Protein AF-A0A2P1BNZ2-F1 (afdb_monomer_lite)

Structure (mmCIF, N/CA/C/O backbone):
data_AF-A0A2P1BNZ2-F1
#
_entry.id   AF-A0A2P1BNZ2-F1
#
loop_
_atom_site.group_PDB
_atom_site.id
_atom_site.type_symbol
_atom_site.label_atom_id
_atom_site.label_alt_id
_atom_site.label_comp_id
_atom_site.label_asym_id
_atom_site.label_entity_id
_atom_site.label_seq_id
_atom_site.pdbx_PDB_ins_code
_atom_site.Cartn_x
_atom_site.Cartn_y
_atom_site.Cartn_z
_atom_site.occupancy
_atom_site.B_iso_or_equiv
_atom_site.auth_seq_id
_atom_site.auth_comp_id
_atom_site.auth_asym_id
_atom_site.auth_atom_id
_atom_site.pdbx_PDB_model_num
ATOM 1 N N . MET A 1 1 ? 47.177 6.644 -13.655 1.00 40.16 1 MET A N 1
ATOM 2 C CA . MET A 1 1 ? 46.789 5.335 -13.081 1.00 40.16 1 MET A CA 1
ATOM 3 C C . MET A 1 1 ? 45.396 4.970 -13.588 1.00 40.16 1 MET A C 1
ATOM 5 O O . MET A 1 1 ? 44.411 5.493 -13.084 1.00 40.16 1 MET A O 1
ATOM 9 N N . GLY A 1 2 ? 45.316 4.186 -14.669 1.00 40.31 2 GLY A N 1
ATOM 10 C CA . GLY A 1 2 ? 44.053 3.805 -15.317 1.00 40.31 2 GLY A CA 1
ATOM 11 C C . GLY A 1 2 ? 43.398 2.615 -14.615 1.00 40.31 2 GLY A C 1
ATOM 12 O O . GLY A 1 2 ? 44.075 1.645 -14.288 1.00 40.31 2 GLY A O 1
ATOM 13 N N . LYS A 1 3 ? 42.091 2.700 -14.351 1.00 47.78 3 LYS A N 1
ATOM 14 C CA . LYS A 1 3 ? 41.310 1.620 -13.727 1.00 47.78 3 LYS A CA 1
ATOM 15 C C . LYS A 1 3 ? 41.320 0.377 -14.636 1.00 47.78 3 LYS A C 1
ATOM 17 O O . LYS A 1 3 ? 41.052 0.537 -15.828 1.00 47.78 3 LYS A O 1
ATOM 22 N N . PRO A 1 4 ? 41.584 -0.842 -14.126 1.00 46.69 4 PRO A N 1
ATOM 23 C CA . PRO A 1 4 ? 41.516 -2.039 -14.953 1.00 46.69 4 PRO A CA 1
ATOM 24 C C . PRO A 1 4 ? 40.069 -2.275 -15.394 1.00 46.69 4 PRO A C 1
ATOM 26 O O . PRO A 1 4 ? 39.145 -2.330 -14.579 1.00 46.69 4 PRO A O 1
ATOM 29 N N . ALA A 1 5 ? 39.889 -2.364 -16.711 1.00 51.44 5 ALA A N 1
ATOM 30 C CA . ALA A 1 5 ? 38.624 -2.673 -17.351 1.00 51.44 5 ALA A CA 1
ATOM 31 C C . ALA A 1 5 ? 38.083 -4.008 -16.823 1.00 51.44 5 ALA A C 1
ATOM 33 O O . ALA A 1 5 ? 38.819 -4.990 -16.717 1.00 51.44 5 ALA A O 1
ATOM 34 N N . ALA A 1 6 ? 36.793 -4.020 -16.487 1.00 50.22 6 ALA A N 1
ATOM 35 C CA . ALA A 1 6 ? 36.084 -5.185 -15.984 1.00 50.22 6 ALA A CA 1
ATOM 36 C C . ALA A 1 6 ? 36.372 -6.414 -16.860 1.00 50.22 6 ALA A C 1
ATOM 38 O O . ALA A 1 6 ? 36.072 -6.420 -18.058 1.00 50.22 6 ALA A O 1
ATOM 39 N N . GLN A 1 7 ? 36.960 -7.450 -16.255 1.00 45.25 7 GLN A N 1
ATOM 40 C CA . GLN A 1 7 ? 37.124 -8.758 -16.878 1.00 45.25 7 GLN A CA 1
ATOM 41 C C . GLN A 1 7 ? 35.751 -9.242 -17.345 1.00 45.25 7 GLN A C 1
ATOM 43 O O . GLN A 1 7 ? 34.873 -9.554 -16.539 1.00 45.25 7 GLN A O 1
ATOM 48 N N . LYS A 1 8 ? 35.556 -9.269 -18.668 1.00 57.47 8 LYS A N 1
ATOM 49 C CA . LYS A 1 8 ? 34.388 -9.885 -19.292 1.00 57.47 8 LYS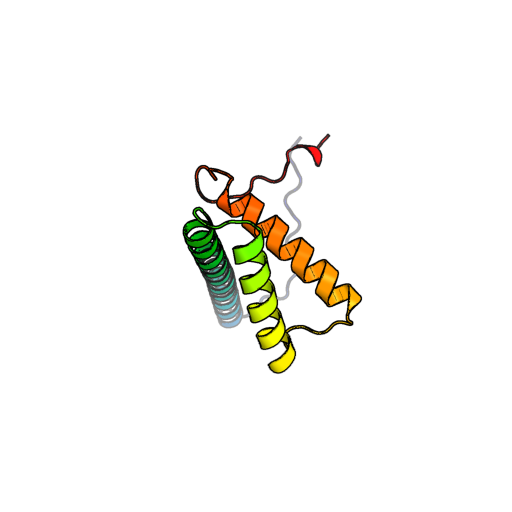 A CA 1
ATOM 50 C C . LYS A 1 8 ? 34.416 -11.355 -18.891 1.00 57.47 8 LYS A C 1
ATOM 52 O O . LYS A 1 8 ? 35.332 -12.082 -19.276 1.00 57.47 8 LYS A O 1
ATOM 57 N N . GLN A 1 9 ? 33.462 -11.757 -18.054 1.00 58.59 9 GLN A N 1
ATOM 58 C CA . GLN A 1 9 ? 33.284 -13.148 -17.648 1.00 58.59 9 GLN A CA 1
ATOM 59 C C . GLN A 1 9 ? 33.329 -14.025 -18.902 1.00 58.59 9 GLN A C 1
ATOM 61 O O . GLN A 1 9 ? 32.676 -13.705 -19.897 1.00 58.59 9 GLN A O 1
ATOM 66 N N . LYS A 1 10 ? 34.133 -15.093 -18.860 1.00 52.62 10 LYS A N 1
ATOM 67 C CA . LYS A 1 10 ? 34.275 -16.088 -19.931 1.00 52.62 10 LYS A CA 1
ATOM 68 C C . LYS A 1 10 ? 32.956 -16.855 -20.094 1.00 52.62 10 LYS A C 1
ATOM 70 O O . LYS A 1 10 ? 32.819 -17.988 -19.645 1.00 52.62 10 LYS A O 1
ATOM 75 N N . LEU A 1 11 ? 31.954 -16.201 -20.667 1.00 59.41 11 LEU A N 1
ATOM 76 C CA . LEU A 1 11 ? 30.672 -16.786 -21.028 1.00 59.41 11 LEU A CA 1
ATOM 77 C C . LEU A 1 11 ? 30.878 -17.560 -22.331 1.00 59.41 11 LEU A C 1
ATOM 79 O O . LEU A 1 11 ? 31.474 -17.031 -23.270 1.00 59.41 11 LEU A O 1
ATOM 83 N N . LYS A 1 12 ? 30.408 -18.813 -22.380 1.00 63.12 12 LYS A N 1
ATOM 84 C CA . LYS A 1 12 ? 30.316 -19.558 -23.643 1.00 63.12 12 LYS A CA 1
ATOM 85 C C . LYS A 1 12 ? 29.587 -18.670 -24.664 1.00 63.12 12 LYS A C 1
ATOM 87 O O . LYS A 1 12 ? 28.609 -18.033 -24.256 1.00 63.12 12 LYS A O 1
ATOM 92 N N . PRO A 1 13 ? 30.049 -18.589 -25.926 1.00 59.06 13 PRO A N 1
ATOM 93 C CA . PRO A 1 13 ? 29.348 -17.833 -26.953 1.00 59.06 13 PRO A CA 1
ATOM 94 C C . PRO A 1 13 ? 27.908 -18.331 -26.989 1.00 59.06 13 PRO A C 1
ATOM 96 O O . PRO A 1 13 ? 27.663 -19.511 -27.220 1.0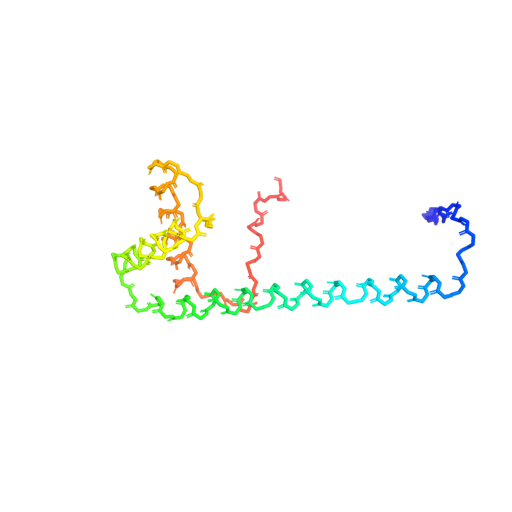0 59.06 13 PRO A O 1
ATOM 99 N N . LEU A 1 14 ? 26.978 -17.457 -26.624 1.00 65.94 14 LEU A N 1
ATOM 100 C CA . LEU A 1 14 ? 25.569 -17.740 -26.804 1.00 65.94 14 LEU A CA 1
ATOM 101 C C . LEU A 1 14 ? 25.256 -17.552 -28.282 1.00 65.94 14 LEU A C 1
ATOM 103 O O . LEU A 1 14 ? 25.714 -16.573 -28.876 1.00 65.94 14 LEU A O 1
ATOM 107 N N . GLU A 1 15 ? 24.448 -18.448 -28.837 1.00 75.56 15 GLU A N 1
ATOM 108 C CA . GLU A 1 15 ? 23.889 -18.261 -30.171 1.00 75.56 15 GLU A CA 1
ATOM 109 C C . GLU A 1 15 ? 23.118 -16.935 -30.247 1.00 75.56 15 GLU A C 1
ATOM 111 O O . GLU A 1 15 ? 22.530 -16.471 -29.259 1.00 75.56 15 GLU A O 1
ATOM 116 N N . MET A 1 16 ? 23.149 -16.300 -31.421 1.00 74.31 16 MET A N 1
ATOM 117 C CA . MET A 1 16 ? 22.616 -14.947 -31.634 1.00 74.31 16 MET A CA 1
ATOM 118 C C . MET A 1 16 ? 21.154 -14.828 -31.176 1.00 74.31 16 MET A C 1
ATOM 120 O O . MET A 1 16 ? 20.775 -13.853 -30.521 1.00 74.31 16 MET A O 1
ATOM 124 N N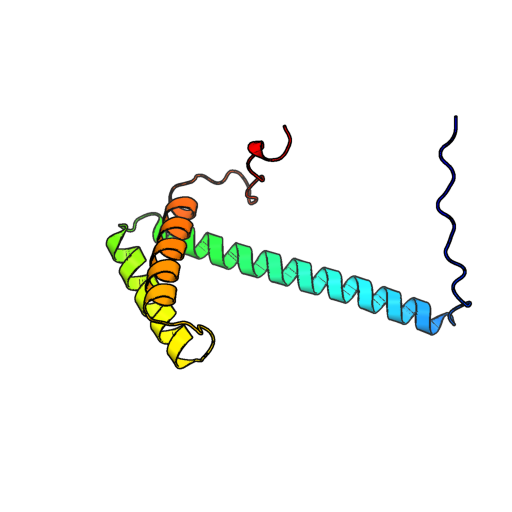 . ASP A 1 17 ? 20.359 -15.867 -31.422 1.00 82.06 17 ASP A N 1
ATOM 125 C CA . ASP A 1 17 ? 18.953 -15.941 -31.025 1.00 82.06 17 ASP A CA 1
ATOM 126 C C . ASP A 1 17 ? 18.763 -15.948 -29.503 1.00 82.06 17 ASP A C 1
ATOM 128 O O . ASP A 1 17 ? 17.835 -15.325 -28.977 1.00 82.06 17 ASP A O 1
ATOM 132 N N . GLU A 1 18 ? 19.672 -16.578 -28.755 1.00 83.44 18 GLU A N 1
ATOM 133 C CA . GLU A 1 18 ? 19.625 -16.573 -27.294 1.00 83.44 18 GLU A CA 1
ATOM 134 C C . GLU A 1 18 ? 19.999 -15.204 -26.714 1.00 83.44 18 GLU A C 1
ATOM 136 O O . GLU A 1 18 ? 19.422 -14.774 -25.706 1.00 83.44 18 GLU A O 1
ATOM 141 N N . LEU A 1 19 ? 20.938 -14.492 -27.348 1.00 86.69 19 LEU A N 1
ATOM 142 C CA . LEU A 1 19 ? 21.281 -13.116 -26.976 1.00 86.69 19 LEU A CA 1
ATOM 143 C C . LEU A 1 19 ? 20.097 -12.177 -27.216 1.00 86.69 19 LEU A C 1
ATOM 145 O O . LEU A 1 19 ? 19.741 -11.398 -26.325 1.00 86.69 19 LEU A O 1
ATOM 149 N N . ILE A 1 20 ? 19.438 -12.303 -28.369 1.00 85.19 20 ILE A N 1
ATOM 150 C CA . ILE A 1 20 ? 18.230 -11.544 -28.708 1.00 85.19 20 ILE A CA 1
ATOM 151 C C . ILE A 1 20 ? 17.113 -11.851 -27.697 1.00 85.19 20 ILE A C 1
ATOM 153 O O . ILE A 1 20 ? 16.509 -10.933 -27.132 1.00 85.19 20 ILE A O 1
ATOM 157 N N . ALA A 1 21 ? 16.874 -13.125 -27.376 1.00 89.69 21 ALA A N 1
ATOM 158 C CA . ALA A 1 21 ? 15.857 -13.528 -26.407 1.00 89.69 21 ALA A CA 1
ATOM 159 C C . ALA A 1 21 ? 16.137 -12.998 -24.987 1.00 89.69 21 ALA A C 1
ATOM 161 O O . ALA A 1 21 ? 15.214 -12.537 -24.299 1.00 89.69 21 ALA A O 1
ATOM 162 N N . LYS A 1 22 ? 17.400 -13.022 -24.536 1.00 88.44 22 LYS A N 1
ATOM 163 C CA . LYS A 1 22 ? 17.811 -12.464 -23.236 1.00 88.44 22 LYS A CA 1
ATOM 164 C C . LYS A 1 22 ? 17.651 -10.947 -23.192 1.00 88.44 22 LYS A C 1
ATOM 166 O O . LYS A 1 22 ? 17.124 -10.437 -22.202 1.00 88.44 22 LYS A O 1
ATOM 171 N N . ALA A 1 23 ? 18.018 -10.239 -24.259 1.00 89.31 23 ALA A N 1
ATOM 172 C CA . ALA A 1 23 ? 17.831 -8.793 -24.355 1.00 89.31 23 ALA A CA 1
ATOM 173 C C . ALA A 1 23 ? 16.342 -8.410 -24.256 1.00 89.31 23 ALA A C 1
ATOM 175 O O . ALA A 1 23 ? 15.963 -7.573 -23.432 1.00 89.31 23 ALA A O 1
ATOM 176 N N . TRP A 1 24 ? 15.466 -9.096 -24.997 1.00 91.88 24 TRP A N 1
ATOM 177 C CA . TRP A 1 24 ? 14.019 -8.868 -24.916 1.00 91.88 24 TRP A CA 1
ATOM 178 C C . TRP A 1 24 ? 13.418 -9.232 -23.559 1.00 91.88 24 TRP A C 1
ATOM 180 O O . TRP A 1 24 ? 12.462 -8.592 -23.110 1.00 91.88 24 TRP A O 1
ATOM 190 N N . ARG A 1 25 ? 13.934 -10.265 -22.882 1.00 91.75 25 ARG A N 1
ATOM 191 C CA . ARG A 1 25 ? 13.518 -10.598 -21.512 1.00 91.75 25 ARG A CA 1
ATOM 192 C C . ARG A 1 25 ? 13.890 -9.476 -20.547 1.00 91.75 25 ARG A C 1
ATOM 194 O O . ARG A 1 25 ? 13.014 -9.011 -19.824 1.00 91.75 25 ARG A O 1
ATOM 201 N N . PHE A 1 26 ? 15.133 -9.005 -20.608 1.00 91.00 26 PHE A N 1
ATOM 202 C CA . PHE A 1 26 ? 15.634 -7.927 -19.761 1.00 91.00 26 PHE A CA 1
ATOM 203 C C . PHE A 1 26 ? 14.798 -6.648 -19.905 1.00 91.00 26 PHE A C 1
ATOM 205 O O . PH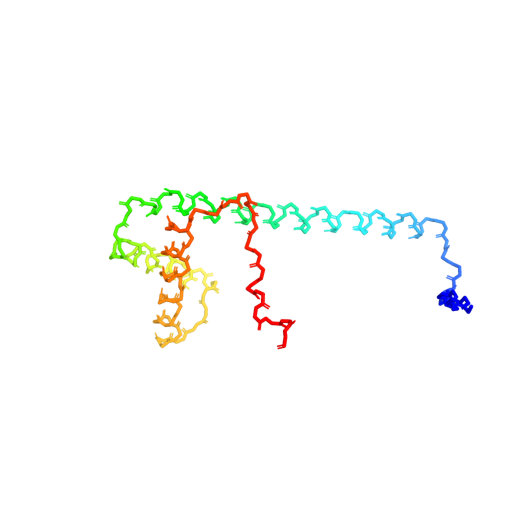E A 1 26 ? 14.300 -6.118 -18.913 1.00 91.00 26 PHE A O 1
ATOM 212 N N . VAL A 1 27 ? 14.561 -6.186 -21.138 1.00 92.38 27 VAL A N 1
ATOM 213 C CA . VAL A 1 27 ? 13.770 -4.968 -21.387 1.00 92.38 27 VAL A CA 1
ATOM 214 C C . VAL A 1 27 ? 12.335 -5.125 -20.881 1.00 92.38 27 VAL A C 1
ATOM 216 O O . VAL A 1 27 ? 11.823 -4.242 -20.190 1.00 92.38 27 VAL A O 1
ATOM 219 N N . ARG A 1 28 ? 11.682 -6.260 -21.167 1.00 92.56 28 ARG A N 1
ATOM 220 C CA . ARG A 1 28 ? 10.304 -6.506 -20.713 1.00 92.56 28 ARG A CA 1
ATOM 221 C C . ARG A 1 28 ? 10.197 -6.563 -19.198 1.00 92.56 28 ARG A C 1
ATOM 223 O O . ARG A 1 28 ? 9.232 -6.044 -18.645 1.00 92.56 28 ARG A O 1
ATOM 230 N N . GLU A 1 29 ? 11.156 -7.187 -18.529 1.00 90.12 29 GLU A N 1
ATOM 231 C CA . GLU A 1 29 ? 11.171 -7.289 -17.074 1.00 90.12 29 GLU A CA 1
ATOM 232 C C . GLU A 1 29 ? 11.348 -5.917 -16.421 1.00 90.12 29 GLU A C 1
ATOM 234 O O . GLU A 1 29 ? 10.538 -5.542 -15.573 1.00 90.12 29 GLU A O 1
ATOM 239 N N . ARG A 1 30 ? 12.307 -5.114 -16.898 1.00 90.25 30 ARG A N 1
ATOM 240 C CA . ARG A 1 30 ? 12.517 -3.736 -16.426 1.00 90.25 30 ARG A CA 1
ATOM 241 C C . ARG A 1 30 ? 11.314 -2.838 -16.689 1.00 90.25 30 ARG A C 1
ATOM 243 O O . ARG A 1 30 ? 10.932 -2.049 -15.828 1.00 90.25 30 ARG A O 1
ATOM 250 N N . PHE A 1 31 ? 10.685 -2.969 -17.855 1.00 89.69 31 PHE A N 1
ATOM 251 C CA . PHE A 1 31 ? 9.477 -2.214 -18.169 1.00 89.69 31 PHE A CA 1
ATOM 252 C C . PHE A 1 31 ? 8.320 -2.609 -17.246 1.00 89.69 31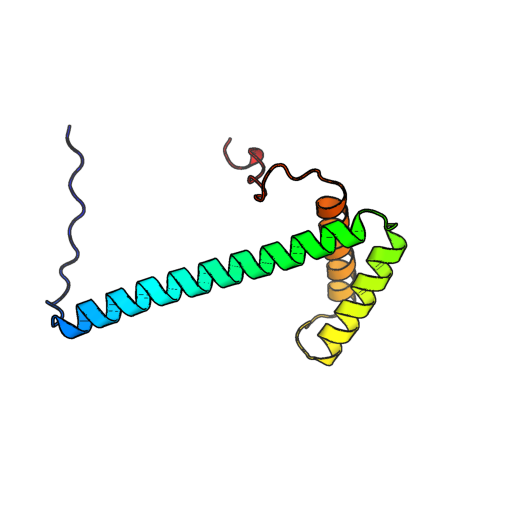 PHE A C 1
ATOM 254 O O . PHE A 1 31 ? 7.654 -1.741 -16.683 1.00 89.69 31 PHE A O 1
ATOM 261 N N . ARG A 1 32 ? 8.100 -3.914 -17.041 1.00 87.06 32 ARG A N 1
ATOM 262 C CA . ARG A 1 32 ? 7.057 -4.424 -16.141 1.00 87.06 32 ARG A CA 1
ATOM 263 C C . ARG A 1 32 ? 7.278 -3.961 -14.707 1.00 87.06 32 ARG A C 1
ATOM 265 O O . ARG A 1 32 ? 6.327 -3.472 -14.099 1.00 87.06 32 ARG A O 1
ATOM 272 N N . SER A 1 33 ? 8.500 -4.073 -14.186 1.00 80.44 33 SER A N 1
ATOM 273 C CA . SER A 1 33 ? 8.821 -3.644 -12.823 1.00 80.44 33 SER A CA 1
ATOM 274 C C . SER A 1 33 ? 8.600 -2.142 -12.658 1.00 80.44 33 SER A C 1
ATOM 276 O O . SER A 1 33 ? 7.887 -1.722 -11.750 1.00 80.44 33 SER A O 1
ATOM 278 N N . TYR A 1 34 ? 9.112 -1.340 -13.596 1.00 83.62 34 TYR A N 1
ATOM 279 C CA . TYR A 1 34 ? 8.970 0.112 -13.570 1.00 83.62 34 TYR A CA 1
ATOM 280 C C . TYR A 1 34 ? 7.502 0.551 -13.640 1.00 83.62 34 TYR A C 1
ATOM 282 O O . TYR A 1 34 ? 7.046 1.375 -12.849 1.00 83.62 34 TYR A O 1
ATOM 290 N N . GLN A 1 35 ? 6.718 -0.027 -14.553 1.00 84.81 35 GLN A N 1
ATOM 291 C CA . GLN A 1 35 ? 5.296 0.297 -14.675 1.00 84.81 35 GLN A CA 1
ATOM 292 C C . GLN A 1 35 ? 4.496 -0.143 -13.443 1.00 84.81 35 GLN A C 1
ATOM 294 O O . GLN A 1 35 ? 3.595 0.577 -13.006 1.00 84.81 35 GLN A O 1
ATOM 299 N N . ALA A 1 36 ? 4.816 -1.301 -12.858 1.00 83.06 36 ALA A N 1
ATOM 300 C CA . ALA A 1 36 ? 4.176 -1.774 -11.633 1.00 83.06 36 ALA A CA 1
ATOM 301 C C . ALA A 1 36 ? 4.450 -0.831 -10.451 1.00 83.06 36 ALA A C 1
ATOM 303 O O . ALA A 1 36 ? 3.519 -0.471 -9.725 1.00 83.06 36 ALA A O 1
ATOM 304 N N . GLU A 1 37 ? 5.695 -0.378 -10.306 1.00 80.81 37 GLU A N 1
ATOM 305 C CA . GLU A 1 37 ? 6.116 0.599 -9.303 1.00 80.81 37 GLU A CA 1
ATOM 306 C C . GLU A 1 37 ? 5.405 1.944 -9.515 1.00 80.81 37 GLU A C 1
ATOM 308 O O . GLU A 1 37 ? 4.750 2.464 -8.613 1.00 80.81 37 GLU A O 1
ATOM 313 N N . ARG A 1 38 ? 5.373 2.470 -10.744 1.00 80.88 38 ARG A N 1
ATOM 314 C CA . ARG A 1 38 ? 4.636 3.707 -11.062 1.00 80.88 38 ARG A CA 1
ATOM 315 C C . ARG A 1 38 ? 3.145 3.610 -10.739 1.00 80.88 38 ARG A C 1
ATOM 317 O O . ARG A 1 38 ? 2.578 4.544 -10.168 1.00 80.88 38 ARG A O 1
ATOM 324 N N . LYS A 1 39 ? 2.505 2.477 -11.047 1.00 84.81 39 LYS A N 1
ATOM 325 C CA . LYS A 1 39 ? 1.098 2.223 -10.696 1.00 84.81 39 LYS A CA 1
ATOM 326 C C . LYS A 1 39 ? 0.885 2.105 -9.186 1.00 84.81 39 LYS A C 1
ATOM 328 O O . LYS A 1 39 ? -0.155 2.537 -8.686 1.00 84.81 39 LYS A O 1
ATOM 333 N N . SER A 1 40 ? 1.813 1.504 -8.440 1.00 81.69 40 SER A N 1
ATOM 334 C CA . SER A 1 40 ? 1.717 1.433 -6.975 1.00 81.69 40 SER A CA 1
ATOM 335 C C . SER A 1 40 ? 1.833 2.833 -6.356 1.00 81.69 40 SER A C 1
ATOM 337 O O . SER A 1 40 ? 0.997 3.202 -5.530 1.00 81.69 40 SER A O 1
ATOM 339 N N . HIS A 1 41 ? 2.760 3.658 -6.850 1.00 81.81 41 HIS A N 1
ATOM 340 C CA . HIS A 1 41 ? 2.911 5.051 -6.436 1.00 81.81 41 HIS A CA 1
ATOM 341 C C . HIS A 1 41 ? 1.686 5.906 -6.756 1.00 81.81 41 HIS A C 1
ATOM 343 O O . HIS A 1 41 ? 1.240 6.665 -5.897 1.00 81.81 41 HIS A O 1
ATOM 349 N N . GLY A 1 42 ? 1.109 5.774 -7.955 1.00 84.81 42 GLY A N 1
ATOM 350 C CA . GLY A 1 42 ? -0.121 6.482 -8.325 1.00 84.81 42 GLY A CA 1
ATOM 351 C C . GLY A 1 42 ? -1.255 6.199 -7.339 1.00 84.81 42 GLY A C 1
ATOM 352 O O . GLY A 1 42 ? -1.843 7.123 -6.782 1.00 84.81 42 GLY A O 1
ATOM 353 N N . ARG A 1 43 ? -1.467 4.919 -7.006 1.00 85.75 43 ARG A N 1
ATOM 354 C CA . ARG A 1 43 ? -2.471 4.506 -6.013 1.00 85.75 43 ARG A CA 1
ATOM 355 C C . ARG A 1 43 ? -2.207 5.090 -4.622 1.00 85.75 43 ARG A C 1
ATOM 357 O O . ARG A 1 43 ? -3.156 5.522 -3.962 1.00 85.75 43 ARG A O 1
ATOM 364 N N . LYS A 1 44 ? -0.944 5.132 -4.175 1.00 85.62 44 LYS A N 1
ATOM 365 C CA . LYS A 1 44 ? -0.560 5.749 -2.891 1.00 85.62 44 LYS A CA 1
ATOM 366 C C . LYS A 1 44 ? -0.854 7.252 -2.880 1.00 85.62 44 LYS A C 1
ATOM 368 O O . LYS A 1 44 ? -1.470 7.734 -1.936 1.00 85.62 44 LYS A O 1
ATOM 373 N N . ARG A 1 45 ? -0.510 7.970 -3.954 1.00 83.19 45 ARG A N 1
ATOM 374 C CA . ARG A 1 45 ? -0.797 9.408 -4.102 1.00 83.19 45 ARG A CA 1
ATOM 375 C C . ARG A 1 45 ? -2.289 9.709 -4.123 1.00 83.19 45 ARG A C 1
ATOM 377 O O . ARG A 1 45 ? -2.726 10.642 -3.463 1.00 83.19 45 ARG A O 1
ATOM 384 N N . ASP A 1 46 ? -3.074 8.927 -4.851 1.00 86.94 46 ASP A N 1
ATOM 385 C CA . ASP A 1 46 ? -4.523 9.130 -4.905 1.00 86.94 46 ASP A CA 1
ATOM 386 C C . ASP A 1 46 ? -5.187 8.836 -3.562 1.00 86.94 46 ASP A C 1
ATOM 388 O O . ASP A 1 46 ? -6.167 9.478 -3.197 1.00 86.94 46 ASP A O 1
ATOM 392 N N . THR A 1 47 ? -4.649 7.881 -2.803 1.00 87.56 47 THR A N 1
ATOM 393 C CA . THR A 1 47 ? -5.085 7.633 -1.424 1.00 87.56 47 THR A CA 1
ATOM 394 C C . THR A 1 47 ? -4.748 8.827 -0.534 1.00 87.56 47 THR A C 1
ATOM 396 O O . THR A 1 47 ? -5.650 9.356 0.104 1.00 87.56 47 THR A O 1
ATOM 399 N N . ALA A 1 48 ? -3.506 9.318 -0.582 1.00 86.38 48 ALA A N 1
ATOM 400 C CA . ALA A 1 48 ? -3.063 10.484 0.180 1.00 86.38 48 ALA A CA 1
ATOM 401 C C . ALA A 1 48 ? -3.891 11.745 -0.126 1.00 86.38 48 ALA A C 1
ATOM 403 O O . ALA A 1 48 ? -4.348 12.414 0.791 1.00 86.38 48 ALA A O 1
ATOM 404 N N . ARG A 1 49 ? -4.188 12.022 -1.404 1.00 86.62 49 ARG A N 1
ATOM 405 C CA . ARG A 1 49 ? -5.069 13.136 -1.802 1.00 86.62 49 ARG A CA 1
ATOM 406 C C . ARG A 1 49 ? -6.466 13.031 -1.197 1.00 86.62 49 ARG A C 1
ATOM 408 O O . ARG A 1 49 ? -7.030 14.036 -0.793 1.00 86.62 49 ARG A O 1
ATOM 415 N N . ARG A 1 50 ? -7.038 11.823 -1.154 1.00 89.00 50 ARG A N 1
ATOM 416 C CA . ARG A 1 50 ? -8.358 11.595 -0.546 1.00 89.00 50 ARG A CA 1
ATOM 417 C C . ARG A 1 50 ? -8.319 11.688 0.978 1.00 89.00 50 ARG A C 1
ATOM 419 O O . ARG A 1 50 ? -9.347 11.985 1.576 1.00 89.00 50 ARG A O 1
ATOM 426 N N . ASP A 1 51 ? -7.183 11.362 1.583 1.00 89.88 51 ASP A N 1
ATOM 427 C CA . ASP A 1 51 ? -6.975 11.406 3.030 1.00 89.88 51 ASP A CA 1
ATOM 428 C C . ASP A 1 51 ? -6.611 12.823 3.524 1.00 89.88 51 ASP A C 1
ATOM 430 O O . ASP A 1 51 ? -6.806 13.098 4.702 1.00 89.88 51 ASP A O 1
ATOM 434 N N . ALA A 1 52 ? -6.218 13.744 2.628 1.00 87.75 52 ALA A N 1
ATOM 435 C CA . ALA A 1 52 ? -5.824 15.131 2.933 1.00 87.75 52 ALA A CA 1
ATOM 436 C C . ALA A 1 52 ? -6.824 15.904 3.801 1.00 87.75 52 ALA A C 1
ATOM 438 O O . ALA A 1 52 ? -6.420 16.668 4.674 1.00 87.75 52 ALA A O 1
ATOM 439 N N . SER A 1 53 ? -8.122 15.693 3.585 1.00 88.62 53 SER A N 1
ATOM 440 C CA . SER A 1 53 ? -9.189 16.355 4.340 1.00 88.62 53 SER A CA 1
ATOM 441 C C . SER A 1 53 ? -9.753 15.508 5.488 1.00 88.62 53 SER A C 1
ATOM 443 O O . SER A 1 53 ? -10.749 15.898 6.092 1.00 88.62 53 SER A O 1
ATOM 445 N N . ARG A 1 54 ? -9.200 14.318 5.755 1.00 90.50 54 ARG A N 1
ATOM 446 C CA . ARG A 1 54 ? -9.744 13.362 6.733 1.00 90.50 54 ARG A CA 1
ATOM 447 C C . ARG A 1 54 ? -9.050 13.473 8.081 1.00 90.50 54 ARG A C 1
ATOM 449 O O . ARG A 1 54 ? -7.857 13.761 8.170 1.00 90.50 54 ARG A O 1
ATOM 456 N N . GLN A 1 55 ? -9.790 13.166 9.143 1.00 92.50 55 GLN A N 1
ATOM 457 C CA . GLN A 1 55 ? -9.198 13.029 10.466 1.00 92.50 55 GLN A CA 1
ATOM 458 C C . GLN A 1 55 ? -8.545 11.654 10.645 1.00 92.50 55 GLN A C 1
ATOM 460 O O . GLN A 1 55 ? -8.851 10.683 9.947 1.00 92.50 55 GLN A O 1
ATOM 465 N N . ARG A 1 56 ? -7.652 11.555 11.638 1.00 90.06 56 ARG A N 1
ATOM 466 C CA . ARG A 1 56 ? -6.941 10.310 11.971 1.00 90.06 56 ARG A CA 1
ATOM 467 C C . ARG A 1 56 ? -7.909 9.148 12.228 1.00 90.06 56 ARG A C 1
ATOM 469 O O . ARG A 1 56 ? -7.651 8.039 11.773 1.00 90.06 56 ARG A O 1
ATOM 476 N N . HIS A 1 57 ? -9.018 9.409 12.923 1.00 93.94 57 HIS A N 1
ATOM 477 C CA . HIS A 1 57 ? -10.032 8.399 13.236 1.00 93.94 57 HIS A CA 1
ATOM 478 C C . HIS A 1 57 ? -10.704 7.820 11.976 1.00 93.94 57 HIS A C 1
ATOM 480 O O . HIS A 1 57 ? -10.871 6.603 11.859 1.00 93.94 57 HIS A O 1
ATOM 486 N N . ASP A 1 58 ? -11.014 8.665 10.989 1.00 93.94 58 ASP A N 1
ATOM 487 C CA . ASP A 1 58 ? -11.615 8.226 9.723 1.00 93.94 58 ASP A CA 1
ATOM 4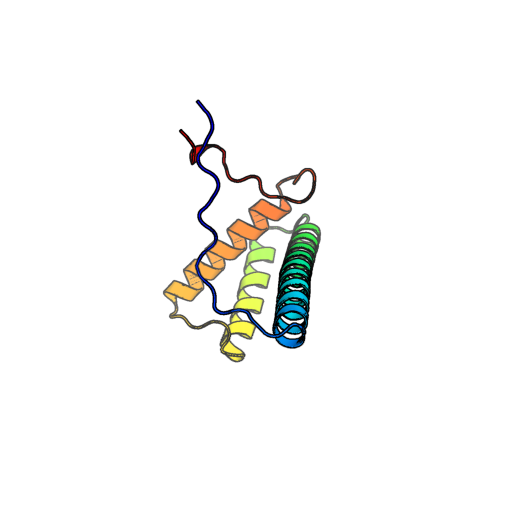88 C C . ASP A 1 58 ? -10.654 7.347 8.918 1.00 93.94 58 ASP A C 1
ATOM 490 O O . ASP A 1 58 ? -11.044 6.333 8.328 1.00 93.94 58 ASP A O 1
ATOM 494 N N . ILE A 1 59 ? -9.374 7.729 8.902 1.00 92.75 59 ILE A N 1
ATOM 495 C CA . ILE A 1 59 ? -8.310 6.967 8.242 1.00 92.75 59 ILE A CA 1
ATOM 496 C C . ILE A 1 59 ? -8.136 5.613 8.933 1.00 92.75 59 ILE A C 1
ATOM 498 O O . ILE A 1 59 ? -8.061 4.589 8.254 1.00 92.75 59 ILE A O 1
ATOM 502 N N . GLU A 1 60 ? -8.138 5.581 10.265 1.00 95.44 60 GLU A N 1
ATOM 503 C CA . GLU A 1 60 ? -8.046 4.350 11.049 1.00 95.44 60 GLU A CA 1
ATOM 504 C C . GLU A 1 60 ? -9.208 3.392 10.761 1.00 95.44 60 GLU A C 1
ATOM 506 O O . GLU A 1 60 ? -8.984 2.211 10.483 1.00 95.44 60 GLU A O 1
ATOM 511 N N . THR A 1 61 ? -10.438 3.902 10.719 1.00 95.94 61 THR A N 1
ATOM 512 C CA . THR A 1 61 ? -11.627 3.113 10.367 1.00 95.94 61 THR A CA 1
ATOM 513 C C . THR A 1 61 ? -11.502 2.505 8.968 1.00 95.94 61 THR A C 1
ATOM 515 O O . THR A 1 61 ? -11.750 1.311 8.776 1.00 95.94 61 THR A O 1
ATOM 518 N N . ARG A 1 62 ? -11.035 3.284 7.985 1.00 94.56 62 ARG A N 1
ATOM 519 C CA . ARG A 1 62 ? -10.798 2.794 6.615 1.00 94.56 62 ARG A CA 1
ATOM 520 C C . ARG A 1 62 ? -9.686 1.748 6.546 1.00 94.56 62 ARG A C 1
ATOM 522 O O . ARG A 1 62 ? -9.820 0.768 5.814 1.00 94.56 62 ARG A O 1
ATOM 529 N N . VAL A 1 63 ? -8.596 1.941 7.288 1.00 94.88 63 VAL A N 1
ATOM 530 C CA . VAL A 1 63 ? -7.482 0.983 7.360 1.00 94.88 63 VAL A CA 1
ATOM 531 C C . VAL A 1 63 ? -7.952 -0.344 7.952 1.00 94.88 63 VAL A C 1
ATOM 533 O O . VAL A 1 63 ? -7.660 -1.392 7.375 1.00 94.88 63 VAL A O 1
ATOM 536 N N . ARG A 1 64 ? -8.738 -0.313 9.034 1.00 94.38 64 ARG A N 1
ATOM 537 C CA . ARG A 1 64 ? -9.325 -1.520 9.637 1.00 94.38 64 ARG A CA 1
ATOM 538 C C . ARG A 1 64 ? -10.223 -2.262 8.647 1.00 94.38 64 ARG A C 1
ATOM 540 O O . ARG A 1 64 ? -10.018 -3.450 8.432 1.00 94.38 64 ARG A O 1
ATOM 547 N N . GLN A 1 65 ? -11.134 -1.565 7.962 1.00 94.62 65 GLN A N 1
ATOM 548 C CA . GLN A 1 65 ? -11.991 -2.173 6.930 1.00 94.62 65 GLN A CA 1
ATOM 549 C C . GLN A 1 65 ? -11.182 -2.824 5.800 1.00 94.62 65 GLN A C 1
ATOM 551 O O . GLN A 1 65 ? -11.541 -3.894 5.306 1.00 94.62 65 GLN A O 1
ATOM 556 N N . GLN A 1 66 ? -10.086 -2.189 5.377 1.00 93.56 66 GLN A N 1
ATOM 557 C CA . GLN A 1 66 ? -9.202 -2.754 4.365 1.00 93.56 66 GLN A CA 1
ATOM 558 C C . GLN A 1 66 ? -8.512 -4.026 4.869 1.00 93.56 66 GLN A C 1
ATOM 560 O O . GLN A 1 66 ? -8.484 -5.022 4.149 1.00 93.56 66 GLN A O 1
ATOM 565 N N . LEU A 1 67 ? -7.992 -4.012 6.097 1.00 93.69 67 LEU A N 1
ATOM 566 C CA . LEU A 1 67 ? -7.330 -5.173 6.688 1.00 93.69 67 LEU A CA 1
ATOM 567 C C . LEU A 1 67 ? -8.295 -6.339 6.908 1.00 93.69 67 LEU A C 1
ATOM 569 O O . LEU A 1 67 ? -7.923 -7.472 6.629 1.00 93.69 67 LEU A O 1
ATOM 573 N N . THR A 1 68 ? -9.552 -6.088 7.281 1.00 92.19 68 THR A N 1
ATOM 574 C CA . THR A 1 68 ? -10.583 -7.137 7.350 1.00 92.19 68 THR A CA 1
ATOM 575 C C . THR A 1 68 ? -10.791 -7.818 5.993 1.00 92.19 68 THR A C 1
ATOM 577 O O . THR A 1 68 ? -10.876 -9.042 5.916 1.00 92.19 68 THR A O 1
ATOM 580 N N . ARG A 1 69 ? -10.813 -7.051 4.893 1.00 93.62 69 ARG A N 1
ATOM 581 C CA . ARG A 1 69 ? -10.911 -7.610 3.530 1.00 93.62 69 ARG A CA 1
ATOM 582 C C . ARG A 1 69 ? -9.650 -8.383 3.132 1.00 93.62 69 ARG A C 1
ATOM 584 O O . ARG A 1 69 ? -9.735 -9.412 2.466 1.00 93.62 69 ARG A O 1
ATOM 591 N N . GLU A 1 70 ? -8.475 -7.901 3.526 1.00 93.00 70 GLU A N 1
ATOM 592 C CA . GLU A 1 70 ? -7.203 -8.596 3.287 1.00 93.00 70 GLU A CA 1
ATOM 593 C C . GLU A 1 70 ? -7.091 -9.893 4.096 1.00 93.00 70 GLU A C 1
ATOM 595 O O . GLU A 1 70 ? -6.546 -10.871 3.588 1.00 93.00 70 GLU A O 1
ATOM 600 N N . TYR A 1 71 ? -7.656 -9.924 5.303 1.00 90.00 71 TYR A N 1
ATOM 601 C CA . TYR A 1 71 ? -7.757 -11.120 6.132 1.00 90.00 71 TYR A CA 1
ATOM 602 C C . TYR A 1 71 ? -8.672 -12.160 5.476 1.00 90.00 71 TYR A C 1
ATOM 604 O O . TYR A 1 71 ? -8.255 -13.292 5.253 1.00 90.00 71 TYR A O 1
ATOM 612 N N . ALA A 1 72 ? -9.875 -11.754 5.050 1.00 90.06 72 ALA A N 1
ATOM 613 C CA . ALA A 1 72 ? -10.829 -12.641 4.378 1.00 90.06 72 ALA A CA 1
ATOM 614 C C . ALA A 1 72 ? -10.293 -13.225 3.056 1.00 90.06 72 ALA A C 1
ATOM 616 O O . ALA A 1 72 ? -10.622 -14.345 2.686 1.00 90.06 72 ALA A O 1
ATOM 617 N N . THR A 1 73 ? -9.446 -12.476 2.345 1.00 92.12 73 THR A N 1
ATOM 618 C CA . THR A 1 73 ? -8.815 -12.924 1.089 1.00 92.12 73 THR A CA 1
ATOM 619 C C . THR A 1 73 ? -7.480 -13.650 1.296 1.00 92.12 73 THR A C 1
ATOM 621 O O . THR A 1 73 ? -6.831 -14.018 0.318 1.00 92.12 73 THR A O 1
ATOM 624 N N . GLY A 1 74 ? -7.034 -13.830 2.545 1.00 90.19 74 GLY A N 1
ATOM 625 C CA . GLY A 1 74 ? -5.772 -14.494 2.890 1.00 90.19 74 GLY A CA 1
ATOM 626 C C . GLY A 1 74 ? -4.501 -13.727 2.499 1.00 90.19 74 GLY A C 1
ATOM 627 O O . GLY A 1 74 ? -3.406 -14.299 2.537 1.00 90.19 74 GLY A O 1
ATOM 628 N N . ARG A 1 75 ? -4.629 -12.448 2.112 1.00 88.25 75 ARG A N 1
ATOM 629 C CA . ARG A 1 75 ? -3.505 -11.556 1.769 1.00 88.25 75 ARG A CA 1
ATOM 630 C C . ARG A 1 75 ? -2.795 -11.023 3.002 1.00 88.25 75 ARG A C 1
ATOM 632 O O . ARG A 1 75 ? -1.586 -10.824 2.964 1.00 88.25 75 ARG A O 1
ATOM 639 N N . PHE A 1 76 ? -3.544 -10.781 4.072 1.00 90.12 76 PHE A N 1
ATOM 640 C CA . PHE A 1 76 ? -2.976 -10.478 5.375 1.00 90.12 76 PHE A CA 1
ATOM 641 C C . PHE A 1 76 ? -2.938 -11.763 6.198 1.00 90.12 76 PHE A C 1
ATOM 643 O O . PHE A 1 76 ? -3.957 -12.432 6.362 1.00 90.12 76 PHE A O 1
ATOM 650 N N . ARG A 1 77 ? -1.752 -12.108 6.698 1.00 86.56 77 ARG A N 1
ATOM 651 C CA . ARG A 1 77 ? -1.525 -13.260 7.571 1.00 86.56 77 ARG A CA 1
ATOM 652 C C . ARG A 1 77 ? -0.823 -12.749 8.819 1.00 86.56 77 ARG A C 1
ATOM 654 O O . ARG A 1 77 ? 0.268 -12.197 8.720 1.00 86.56 77 ARG A O 1
ATOM 661 N N . GLY A 1 78 ? -1.471 -12.887 9.967 1.00 86.88 78 GLY A N 1
ATOM 662 C CA . GLY A 1 78 ? -0.959 -12.375 11.229 1.00 86.88 78 GLY A CA 1
ATOM 663 C C . GLY A 1 78 ? -1.924 -12.637 12.375 1.00 86.88 78 GLY A C 1
ATOM 664 O O . GLY A 1 78 ? -3.116 -12.865 12.161 1.00 86.88 78 GLY A O 1
ATOM 665 N N . ASP A 1 79 ? -1.379 -12.609 13.582 1.00 88.44 79 ASP A N 1
ATOM 666 C CA . ASP A 1 79 ? -2.127 -12.647 14.831 1.00 88.44 79 ASP A CA 1
ATOM 667 C C . ASP A 1 79 ? -2.739 -11.269 15.162 1.00 88.44 79 ASP A C 1
ATOM 669 O O . ASP A 1 79 ? -2.590 -10.284 14.429 1.00 88.44 79 ASP A O 1
ATOM 673 N N . LYS A 1 80 ? -3.467 -11.192 16.280 1.00 87.44 80 LYS A N 1
ATOM 674 C CA . LYS A 1 80 ? -4.131 -9.960 16.736 1.00 87.44 80 LYS A CA 1
ATOM 675 C C . LYS A 1 80 ? -3.136 -8.809 16.957 1.00 87.44 80 LYS A C 1
ATOM 677 O O . LYS A 1 80 ? -3.448 -7.662 16.634 1.00 87.44 80 LYS A O 1
ATOM 682 N N . GLU A 1 81 ? -1.935 -9.113 17.444 1.00 89.81 81 GLU A N 1
ATOM 683 C CA . GLU A 1 81 ? -0.882 -8.121 17.678 1.00 89.81 81 GLU A CA 1
ATOM 684 C C . GLU A 1 81 ? -0.243 -7.631 16.373 1.00 89.81 81 GLU A C 1
ATOM 686 O O . GLU A 1 81 ? 0.040 -6.441 16.226 1.00 89.81 81 GLU A O 1
ATOM 691 N N . ALA A 1 82 ? -0.048 -8.509 15.387 1.00 90.38 82 ALA A N 1
ATOM 692 C CA . ALA A 1 82 ? 0.366 -8.114 14.044 1.00 90.38 82 ALA A CA 1
ATOM 693 C C . ALA A 1 82 ? -0.689 -7.227 13.376 1.00 90.38 82 ALA A C 1
ATOM 695 O O . ALA A 1 82 ? -0.334 -6.249 12.719 1.00 90.38 82 ALA A O 1
ATOM 696 N N . LEU A 1 83 ? -1.978 -7.518 13.579 1.00 89.81 83 LEU A N 1
ATOM 697 C CA . LEU A 1 83 ? -3.062 -6.687 13.059 1.00 89.81 83 LEU A CA 1
ATOM 698 C C . LEU A 1 83 ? -3.027 -5.279 13.665 1.00 89.81 83 LEU A C 1
ATOM 700 O O . LEU A 1 83 ? -3.106 -4.301 12.924 1.00 89.81 83 LEU A O 1
ATOM 704 N N . LYS A 1 84 ? -2.868 -5.162 14.989 1.00 91.75 84 LYS A N 1
ATOM 705 C CA . LYS A 1 84 ? -2.774 -3.862 15.670 1.00 91.75 84 LYS A CA 1
ATOM 706 C C . LYS A 1 84 ? -1.577 -3.047 15.170 1.00 91.75 84 LYS A C 1
ATOM 708 O O . LYS A 1 84 ? -1.751 -1.895 14.774 1.00 91.75 84 LYS A O 1
ATOM 713 N N . ARG A 1 85 ? -0.395 -3.668 15.089 1.00 92.62 85 ARG A N 1
ATOM 714 C CA . ARG A 1 85 ? 0.819 -3.033 14.549 1.00 92.62 85 ARG A CA 1
ATOM 715 C C . ARG A 1 85 ? 0.645 -2.590 13.099 1.00 92.62 85 ARG A C 1
ATOM 717 O O . ARG A 1 85 ? 1.069 -1.497 12.737 1.00 92.62 85 ARG A O 1
ATOM 724 N N . GLU A 1 86 ? -0.006 -3.400 12.267 1.00 93.88 86 GLU A N 1
ATOM 725 C CA . GLU A 1 86 ? -0.226 -3.057 10.861 1.00 93.88 86 GLU A CA 1
ATOM 726 C C . GLU A 1 86 ? -1.250 -1.925 10.689 1.00 93.88 86 GLU A C 1
ATOM 728 O O . GLU A 1 86 ? -1.080 -1.076 9.809 1.00 93.88 86 GLU A O 1
ATOM 733 N N . VAL A 1 87 ? -2.280 -1.857 11.545 1.00 93.56 87 VAL A N 1
ATOM 734 C CA . VAL A 1 87 ? -3.195 -0.704 11.601 1.00 93.56 87 VAL A CA 1
ATOM 735 C C . VAL A 1 87 ? -2.410 0.563 11.928 1.00 93.56 87 VAL A C 1
ATOM 737 O O . VAL A 1 87 ? -2.486 1.533 11.173 1.00 93.56 87 VAL A O 1
ATOM 740 N N . GLU A 1 88 ? -1.628 0.551 13.009 1.00 92.56 88 GLU A N 1
ATOM 741 C CA . GLU A 1 88 ? -0.833 1.704 13.445 1.00 92.56 88 GLU A CA 1
ATOM 742 C C . GLU A 1 88 ? 0.155 2.148 12.360 1.00 92.56 88 GLU A C 1
ATOM 744 O O . GLU A 1 88 ? 0.178 3.323 11.987 1.00 92.56 88 GLU A O 1
ATOM 749 N N . ARG A 1 89 ? 0.888 1.200 11.764 1.00 94.19 89 ARG A N 1
ATOM 750 C CA . ARG A 1 89 ? 1.846 1.460 10.682 1.00 94.19 89 ARG A CA 1
ATOM 751 C C . ARG A 1 89 ? 1.182 2.112 9.466 1.00 94.19 89 ARG A C 1
ATOM 753 O O . ARG A 1 89 ? 1.703 3.092 8.937 1.00 94.19 89 ARG A O 1
ATOM 760 N N . ARG A 1 90 ? 0.034 1.595 9.009 1.00 93.38 90 ARG A N 1
ATOM 761 C CA . ARG A 1 90 ? -0.680 2.128 7.830 1.00 93.38 90 ARG A CA 1
ATOM 762 C C . ARG A 1 90 ? -1.339 3.473 8.098 1.00 93.38 90 ARG A C 1
ATOM 764 O O . ARG A 1 90 ? -1.378 4.305 7.192 1.00 93.38 90 ARG A O 1
ATOM 771 N N . VAL A 1 91 ? -1.870 3.686 9.302 1.00 93.38 91 VAL A N 1
ATOM 772 C CA . VAL A 1 91 ? -2.403 4.993 9.707 1.00 93.38 91 VAL A CA 1
ATOM 773 C C . VAL A 1 91 ? -1.272 6.010 9.710 1.00 93.38 91 VAL A C 1
ATOM 775 O O . VAL A 1 91 ? -1.413 7.047 9.073 1.00 93.38 91 VAL A O 1
ATOM 778 N N . GLN A 1 92 ? -0.130 5.690 10.321 1.00 90.69 92 GLN A N 1
ATOM 779 C CA . GLN A 1 92 ? 1.028 6.578 10.334 1.00 90.69 92 GLN A CA 1
ATOM 780 C C . GLN A 1 92 ? 1.530 6.890 8.916 1.00 90.69 92 GLN A C 1
ATOM 782 O O . GLN A 1 92 ? 1.690 8.059 8.579 1.00 90.69 92 GLN A O 1
ATOM 787 N N . GLU A 1 93 ? 1.699 5.875 8.058 1.00 89.50 93 GLU A N 1
ATOM 788 C CA . GLU A 1 93 ? 2.124 6.060 6.660 1.00 89.50 93 GLU A CA 1
ATOM 789 C C . GLU A 1 93 ? 1.157 6.976 5.893 1.00 89.50 93 GLU A C 1
ATOM 791 O O . GLU A 1 93 ? 1.589 7.881 5.182 1.00 89.50 93 GLU A O 1
ATOM 796 N N . ARG A 1 94 ? -0.159 6.791 6.052 1.00 90.38 94 ARG A N 1
ATOM 797 C CA . ARG A 1 94 ? -1.161 7.630 5.374 1.00 90.38 94 ARG A CA 1
ATOM 798 C C . ARG A 1 94 ? -1.206 9.045 5.914 1.00 90.38 94 ARG A C 1
ATOM 800 O O . ARG A 1 94 ? -1.305 9.970 5.121 1.00 90.38 94 ARG A O 1
ATOM 807 N N . MET A 1 95 ? -1.118 9.212 7.229 1.00 90.31 95 MET A N 1
ATOM 808 C CA . MET A 1 95 ? -1.089 10.525 7.871 1.00 90.31 95 MET A CA 1
ATOM 809 C C . MET A 1 95 ? 0.123 11.328 7.411 1.00 90.31 95 MET A C 1
ATOM 811 O O . MET A 1 95 ? -0.017 12.506 7.099 1.00 90.31 95 MET A O 1
ATOM 815 N N . LEU A 1 96 ? 1.280 10.673 7.311 1.00 87.88 96 LEU A N 1
ATOM 816 C CA . LEU A 1 96 ? 2.505 11.263 6.796 1.00 87.88 96 LEU A CA 1
ATOM 817 C C . LEU A 1 96 ? 2.326 11.684 5.329 1.00 87.88 96 LEU A C 1
ATOM 819 O O . LEU A 1 96 ? 2.362 12.868 5.014 1.00 87.88 96 LEU A O 1
ATOM 823 N N . LEU A 1 97 ? 1.981 10.738 4.450 1.00 84.75 97 LEU A N 1
ATOM 824 C CA . LEU A 1 97 ? 1.808 10.986 3.011 1.00 84.75 97 LEU A CA 1
ATOM 825 C C . LEU A 1 97 ? 0.710 12.007 2.678 1.00 84.75 97 LEU A C 1
ATOM 827 O O . LEU A 1 97 ? 0.747 12.637 1.625 1.00 84.75 97 LEU A O 1
ATOM 831 N N . SER A 1 98 ? -0.305 12.115 3.531 1.00 83.44 98 SER A N 1
ATOM 832 C CA . SER A 1 98 ? -1.441 13.019 3.371 1.00 83.44 98 SER A CA 1
ATOM 833 C C . SER A 1 98 ? -1.136 14.453 3.799 1.00 83.44 98 SER A C 1
ATOM 835 O O . SER A 1 98 ? -1.823 15.368 3.347 1.00 83.44 98 SER A O 1
ATOM 837 N N . ARG A 1 99 ? -0.191 14.639 4.724 1.00 81.88 99 ARG A N 1
ATOM 838 C CA . ARG A 1 99 ? 0.140 15.937 5.331 1.00 81.88 99 ARG A CA 1
ATOM 839 C C . ARG A 1 99 ? 1.438 16.510 4.788 1.00 81.88 99 ARG A C 1
ATOM 841 O O . ARG A 1 99 ? 1.622 17.722 4.795 1.00 81.88 99 ARG A O 1
ATOM 848 N N . GLU A 1 100 ? 2.329 15.654 4.311 1.00 69.06 100 GLU A N 1
ATOM 849 C CA . GLU A 1 100 ? 3.537 16.079 3.633 1.00 69.06 100 GLU A CA 1
ATOM 850 C C . GLU A 1 100 ? 3.209 16.597 2.231 1.00 69.06 100 GLU A C 1
ATOM 852 O O . GLU A 1 100 ? 2.703 15.879 1.364 1.00 69.06 100 GLU A O 1
ATOM 857 N N . THR A 1 101 ? 3.570 17.853 1.977 1.00 56.53 101 THR A N 1
ATOM 858 C CA . THR A 1 101 ? 3.669 18.404 0.625 1.00 56.53 101 THR A CA 1
ATOM 859 C C . THR A 1 101 ? 4.865 17.747 -0.063 1.00 56.53 101 THR A C 1
ATOM 861 O O . THR A 1 101 ? 5.948 18.320 -0.123 1.00 56.53 101 THR A O 1
ATOM 864 N N . THR A 1 102 ? 4.714 16.515 -0.560 1.00 50.59 102 THR A N 1
ATOM 865 C CA . THR A 1 102 ? 5.767 15.869 -1.352 1.00 50.59 102 THR A CA 1
ATOM 866 C C . THR A 1 102 ? 5.944 16.633 -2.666 1.00 50.59 102 THR A C 1
ATOM 868 O O . THR A 1 102 ? 5.247 16.403 -3.663 1.00 50.59 102 THR A O 1
ATOM 871 N N . THR A 1 103 ? 6.913 17.543 -2.676 1.00 45.00 103 THR A N 1
ATOM 872 C CA . THR A 1 103 ? 7.536 18.127 -3.859 1.00 45.00 103 THR A CA 1
ATOM 873 C C . THR A 1 103 ? 7.994 16.994 -4.778 1.00 45.00 103 THR A C 1
ATOM 875 O O . THR A 1 103 ? 8.930 16.260 -4.494 1.00 45.00 103 THR A O 1
ATOM 878 N N . ARG A 1 104 ? 7.284 16.823 -5.899 1.00 48.34 104 ARG A N 1
ATOM 879 C CA . ARG A 1 104 ? 7.650 15.956 -7.034 1.00 48.34 104 ARG A CA 1
ATOM 880 C C . ARG A 1 104 ? 8.110 14.529 -6.675 1.00 48.34 104 ARG A C 1
ATOM 882 O O . ARG A 1 104 ? 9.209 14.110 -7.004 1.00 48.34 104 ARG A O 1
ATOM 889 N N . GLY A 1 105 ? 7.175 13.713 -6.191 1.00 43.09 105 GLY A N 1
ATOM 890 C CA . GLY A 1 105 ? 7.060 12.317 -6.641 1.00 43.09 105 GLY A CA 1
ATOM 891 C C . GLY A 1 105 ? 8.131 11.303 -6.218 1.00 43.09 105 GLY A C 1
ATOM 892 O O . GLY A 1 105 ? 8.117 10.214 -6.786 1.00 43.09 105 GLY A O 1
ATOM 893 N N . TRP A 1 106 ? 8.979 11.607 -5.235 1.00 43.97 106 TRP A N 1
ATOM 894 C CA . TRP A 1 106 ? 9.920 10.658 -4.631 1.00 43.97 106 TRP A CA 1
ATOM 895 C C . TRP A 1 106 ? 10.043 10.938 -3.127 1.00 43.97 106 TRP A C 1
ATOM 897 O O . TRP A 1 106 ? 10.236 12.099 -2.770 1.00 43.97 106 TRP A O 1
ATOM 907 N N . PRO A 1 107 ? 9.975 9.934 -2.232 1.00 42.88 107 PRO A N 1
ATOM 908 C CA . PRO A 1 107 ? 10.615 10.075 -0.935 1.00 42.88 107 PRO A CA 1
ATOM 909 C C . PRO A 1 107 ? 12.123 10.033 -1.198 1.00 42.88 107 PRO A C 1
ATOM 911 O O . PRO A 1 107 ? 12.650 9.002 -1.618 1.00 42.88 107 PRO A O 1
ATOM 914 N N . LEU A 1 108 ? 12.823 11.154 -1.018 1.00 45.91 108 LEU A N 1
ATOM 915 C CA . LEU A 1 108 ? 14.269 11.065 -0.842 1.00 45.91 108 LEU A CA 1
ATOM 916 C C . LEU A 1 108 ? 14.504 10.242 0.432 1.00 45.91 108 LEU A C 1
ATOM 918 O O . LEU A 1 108 ? 13.797 10.469 1.420 1.00 45.91 108 LEU A O 1
ATOM 922 N N . PRO A 1 109 ? 15.436 9.273 0.430 1.00 41.31 109 PRO A N 1
ATOM 923 C CA . PRO A 1 109 ? 15.826 8.641 1.677 1.00 41.31 109 PRO A CA 1
ATOM 924 C C . PRO A 1 109 ? 16.278 9.750 2.639 1.00 41.31 109 PRO A C 1
ATOM 926 O O . PRO A 1 109 ? 16.974 10.675 2.200 1.00 41.31 109 PRO A O 1
ATOM 929 N N . PRO A 1 110 ? 15.870 9.712 3.920 1.00 39.31 110 PRO A N 1
ATOM 930 C CA . PRO A 1 110 ? 16.398 10.649 4.895 1.00 39.31 110 PRO A CA 1
ATOM 931 C C . PRO A 1 110 ? 17.927 10.553 4.860 1.00 39.31 110 PRO A C 1
ATOM 933 O O . PRO A 1 110 ? 18.497 9.464 4.930 1.00 39.31 110 PRO A O 1
ATOM 936 N N . ILE A 1 111 ? 18.583 11.704 4.694 1.00 45.34 111 ILE A N 1
ATOM 937 C CA . ILE A 1 111 ? 20.041 11.850 4.516 1.00 45.34 111 ILE A CA 1
ATOM 938 C C . ILE A 1 111 ? 20.832 11.289 5.720 1.00 45.34 111 ILE A C 1
ATOM 940 O O . ILE A 1 111 ? 22.040 11.100 5.650 1.00 45.34 111 ILE A O 1
ATOM 944 N N . THR A 1 112 ? 20.154 10.913 6.802 1.00 45.72 112 THR A N 1
ATOM 945 C CA . THR A 1 112 ? 20.726 10.345 8.026 1.00 45.72 112 THR A CA 1
ATOM 946 C C . THR A 1 112 ? 21.271 8.914 7.915 1.00 45.72 112 THR A C 1
ATOM 948 O O . THR A 1 112 ? 21.737 8.394 8.919 1.00 45.72 112 THR A O 1
ATOM 951 N N . PHE A 1 113 ? 21.258 8.269 6.742 1.00 42.34 113 PHE A N 1
ATOM 952 C CA . PHE A 1 113 ? 21.900 6.954 6.534 1.00 42.34 113 PHE A CA 1
ATOM 953 C C . PHE A 1 113 ? 23.269 7.010 5.823 1.00 42.34 113 PHE A C 1
ATOM 955 O O . PHE A 1 113 ? 23.823 5.962 5.497 1.00 42.34 113 PHE A O 1
ATOM 962 N N . LEU A 1 114 ? 23.820 8.203 5.570 1.00 40.03 114 LEU A N 1
ATOM 963 C CA . LEU A 1 114 ? 25.122 8.386 4.906 1.00 40.03 114 LEU A CA 1
ATOM 964 C C . LEU A 1 114 ? 26.053 9.374 5.634 1.00 40.03 114 LEU A C 1
ATOM 966 O O . LEU A 1 114 ? 26.761 10.141 4.982 1.00 40.03 114 LEU A O 1
ATOM 970 N N . LEU A 1 115 ? 26.073 9.334 6.967 1.00 38.47 115 LEU A N 1
ATOM 971 C CA . LEU A 1 115 ? 27.152 9.885 7.795 1.00 38.47 115 LEU A CA 1
ATOM 972 C C . LEU A 1 115 ? 27.483 8.904 8.919 1.00 38.47 115 LEU A C 1
ATOM 974 O O . LEU A 1 115 ? 26.522 8.425 9.561 1.00 38.47 115 LEU A O 1
#

pLDDT: mean 78.48, std 18.31, range [38.47, 95.94]

InterPro domains:
  IPR003446 Plasmid replication initiation, RepA [PF02387] (7-98)

Radius of gyration: 22.18 Å; chains: 1; bounding box: 59×38×49 Å

Organism: Klebsiella pneumoniae (NCBI:txid573)

Sequence (115 aa):
MGKPAAQKQKLKPLEMDELIAKAWRFVRERFRSYQAERKSHGRKRDTARRDASRQRHDIETRVRQQLTREYATGRFRGDKEALKREVERRVQERMLLSRETTTRGWPLPPITFLL

Secondary structure (DSSP, 8-state):
-PPPPP---------HHHHHHHHHHHHHHHHHHHHHHHHHHHHHHHHHHHHTT--HHHHHHHHHHHHHHHHHTT-----HHHHHHHHHHHHHHHHHHHHS--TTS--PPPGGG--

Foldseek 3Di:
DDDDDDDPPPDDDDDPVVVVVVVVVVVVVVVVVVVVVVVVLVVLLVLLQVCLPPDLVVQLVVLLVVVVVCVVVVVDDDDPVVSVVSSVVSSVSSVCSNPDPPDPRDDDPPPVVPD